Protein AF-A0A952BAF2-F1 (afdb_monomer_lite)

Sequence (149 aa):
MKKLWDKLRAFENKKYFDENIPPDVEEVLDVAAHLEIREFDVFHLAYSWWHGEDSTDAKIEPFFVKYMFGSIVPPWVRQFTRMALKLKEQGHLSPERFGIQRSPATAAMVSKGIRFAVILVTVLVVMIVLARLSVDLYSYPRCMFPPCY

Foldseek 3Di:
DVVVVVVVVVVVPPDPDPDPQPVLLVLLVVLCVVLVHDSLVLQQLLCCVVVVDGDDCVNRVVQVVCCVVVVDHDPSSSVSSVVLVVCVVVVNNDNVVSVDDDPPCDPVNVVVVVVVVVVVVVVVVVVVVVVVVCCVVPVDPPPPDDDDD

Secondary structure (DSSP, 8-state):
-HHHHHHHHHHHT--S--S---HHHHHHHHHHHHHT--HHHHHHHHHHHHHSSPPPHHHHHHHHHHHHHH----HHHHHHHHHHHHHHHTT---GGGGT-------HHHHHHHHHHHHHHHHHHHHHHHHHHHHHHHS---S-SSSPP-

Radius of gyration: 24.79 Å; chains: 1; bounding box: 68×54×52 Å

pLDDT: mean 82.97, std 14.09, range [45.44, 97.75]

Structure (mmCIF, N/CA/C/O backbone):
data_AF-A0A952BAF2-F1
#
_entry.id   AF-A0A952BAF2-F1
#
loop_
_atom_site.group_PDB
_atom_site.id
_atom_site.type_symbol
_atom_site.label_atom_id
_atom_site.label_alt_id
_atom_site.label_comp_id
_atom_site.label_asym_id
_atom_site.label_entity_id
_atom_site.label_seq_id
_atom_site.pdbx_PDB_ins_code
_atom_site.Cartn_x
_atom_site.Cartn_y
_atom_site.Cartn_z
_atom_site.occupancy
_atom_site.B_iso_or_equiv
_atom_site.auth_seq_id
_atom_site.auth_comp_id
_atom_site.auth_asym_id
_atom_site.auth_atom_id
_atom_site.pdbx_PDB_model_num
ATOM 1 N N . MET A 1 1 ? 1.439 -39.845 2.737 1.00 55.38 1 MET A N 1
ATOM 2 C CA . MET A 1 1 ? 0.655 -38.781 2.069 1.00 55.38 1 MET A CA 1
ATOM 3 C C . MET A 1 1 ? 0.439 -37.535 2.932 1.00 55.38 1 MET A C 1
ATOM 5 O O . MET A 1 1 ? 0.849 -36.485 2.472 1.00 55.38 1 MET A O 1
ATOM 9 N N . LYS A 1 2 ? -0.099 -37.602 4.166 1.00 65.88 2 LYS A N 1
ATOM 10 C CA . LYS A 1 2 ? -0.286 -36.410 5.042 1.00 65.88 2 LYS A CA 1
ATOM 11 C C . LYS A 1 2 ? 0.975 -35.544 5.219 1.00 65.88 2 LYS A C 1
ATOM 13 O O . LYS A 1 2 ? 0.940 -34.361 4.925 1.00 65.88 2 LYS A O 1
ATOM 18 N N . LYS A 1 3 ? 2.122 -36.174 5.504 1.00 69.19 3 LYS A N 1
ATOM 19 C CA . LYS A 1 3 ? 3.440 -35.514 5.614 1.00 69.19 3 LYS A CA 1
ATOM 20 C C . LYS A 1 3 ? 3.845 -34.656 4.405 1.00 69.19 3 LYS A C 1
ATOM 22 O O . LYS A 1 3 ? 4.588 -33.700 4.576 1.00 69.19 3 LYS A O 1
ATOM 27 N N . LEU A 1 4 ? 3.410 -35.016 3.194 1.00 72.06 4 LEU A N 1
ATOM 28 C CA . LEU A 1 4 ? 3.729 -34.271 1.973 1.00 72.06 4 LEU A CA 1
ATOM 29 C C . LEU A 1 4 ? 2.840 -33.028 1.852 1.00 72.06 4 LEU A C 1
ATOM 31 O O . LEU A 1 4 ? 3.335 -31.956 1.534 1.00 72.06 4 LEU A O 1
ATOM 35 N N . TRP A 1 5 ? 1.556 -33.163 2.189 1.00 64.62 5 TRP A N 1
ATOM 36 C CA . TRP A 1 5 ? 0.597 -32.058 2.223 1.00 64.62 5 TRP A CA 1
ATOM 37 C C . TRP A 1 5 ? 0.892 -31.056 3.335 1.00 64.62 5 TRP A C 1
ATOM 39 O O . TRP A 1 5 ? 0.750 -29.861 3.116 1.00 64.62 5 TRP A O 1
ATOM 49 N N . ASP A 1 6 ? 1.351 -31.519 4.496 1.00 73.69 6 ASP A N 1
ATOM 50 C CA . ASP A 1 6 ? 1.761 -30.635 5.591 1.00 73.69 6 ASP A CA 1
ATOM 51 C C . ASP A 1 6 ? 3.055 -29.880 5.237 1.00 73.69 6 ASP A C 1
ATOM 53 O O . ASP A 1 6 ? 3.194 -28.699 5.544 1.00 73.69 6 ASP A O 1
ATOM 57 N N . LYS A 1 7 ? 3.972 -30.528 4.504 1.00 62.06 7 LYS A N 1
ATOM 58 C CA . LYS A 1 7 ? 5.205 -29.907 3.998 1.00 62.06 7 LYS A CA 1
ATOM 59 C C . LYS A 1 7 ? 4.945 -28.922 2.851 1.00 62.06 7 LYS A C 1
ATOM 61 O O . LYS A 1 7 ? 5.628 -27.910 2.778 1.00 62.06 7 LYS A O 1
ATOM 66 N N . LEU A 1 8 ? 3.956 -29.189 1.994 1.00 56.66 8 LEU A N 1
ATOM 67 C CA . LEU A 1 8 ? 3.501 -28.258 0.954 1.00 56.66 8 LEU A CA 1
ATOM 68 C C . LEU A 1 8 ? 2.790 -27.043 1.563 1.00 56.66 8 LEU A C 1
ATOM 70 O O . LEU A 1 8 ? 3.124 -25.924 1.196 1.00 56.66 8 LEU A O 1
ATOM 74 N N . ARG A 1 9 ? 1.922 -27.237 2.568 1.00 62.53 9 ARG A N 1
ATOM 75 C CA . ARG A 1 9 ? 1.309 -26.129 3.329 1.00 62.53 9 ARG A CA 1
ATOM 76 C C . ARG A 1 9 ? 2.358 -25.269 4.039 1.00 62.53 9 ARG A C 1
ATOM 78 O O . ARG A 1 9 ? 2.243 -24.051 4.065 1.00 62.53 9 ARG A O 1
ATOM 85 N N . ALA A 1 10 ? 3.405 -25.890 4.583 1.00 56.97 10 ALA A N 1
ATOM 86 C CA . ALA A 1 10 ? 4.532 -25.177 5.186 1.00 56.97 10 ALA A CA 1
ATOM 87 C C . ALA A 1 10 ? 5.404 -24.432 4.157 1.00 56.97 10 ALA A C 1
ATOM 89 O O . ALA A 1 10 ? 6.047 -23.448 4.508 1.00 56.97 10 ALA A O 1
ATOM 90 N N . PHE A 1 11 ? 5.442 -24.893 2.903 1.00 55.94 11 PHE A N 1
ATOM 91 C CA . PHE A 1 11 ? 6.164 -24.225 1.819 1.00 55.94 11 PHE A CA 1
ATOM 92 C C . PHE A 1 11 ? 5.371 -23.039 1.254 1.00 55.94 11 PHE A C 1
ATOM 94 O O . PHE A 1 11 ? 5.953 -21.995 0.994 1.00 55.94 11 PHE A O 1
ATOM 101 N N . GLU A 1 12 ? 4.049 -23.172 1.134 1.00 54.47 12 GLU A N 1
ATOM 102 C CA . GLU A 1 12 ? 3.141 -22.087 0.740 1.00 54.47 12 GLU A CA 1
ATOM 103 C C . GLU A 1 12 ? 3.106 -20.959 1.787 1.00 54.47 12 GLU A C 1
ATOM 105 O O . GLU A 1 12 ? 3.103 -19.785 1.434 1.00 54.47 12 GLU A O 1
ATOM 110 N N . ASN A 1 13 ? 3.203 -21.302 3.077 1.00 53.12 13 ASN A N 1
ATOM 111 C CA . ASN A 1 13 ? 3.319 -20.332 4.174 1.00 53.12 13 ASN A CA 1
ATOM 112 C C . ASN A 1 13 ? 4.733 -19.767 4.382 1.00 53.12 13 ASN A C 1
ATOM 114 O O . ASN A 1 13 ? 4.955 -19.010 5.330 1.00 53.12 13 ASN A O 1
ATOM 118 N N . LYS A 1 14 ? 5.711 -20.122 3.541 1.00 45.44 14 LYS A N 1
ATOM 119 C CA . LYS A 1 14 ? 7.065 -19.586 3.665 1.00 45.44 14 LYS A CA 1
ATOM 120 C C . LYS A 1 14 ? 7.099 -18.178 3.072 1.00 45.44 14 LYS A C 1
ATOM 122 O O . LYS A 1 14 ? 7.388 -17.991 1.894 1.00 45.44 14 LYS A O 1
ATOM 127 N N . LYS A 1 15 ? 6.776 -17.183 3.899 1.00 54.59 15 LYS A N 1
ATOM 128 C CA . LYS A 1 15 ? 6.913 -15.766 3.553 1.00 54.59 15 LYS A CA 1
ATOM 129 C C . LYS A 1 15 ? 8.382 -15.472 3.234 1.00 54.59 15 LYS A C 1
ATOM 131 O O . LYS A 1 15 ? 9.281 -15.850 3.977 1.00 54.59 15 LYS A O 1
ATOM 136 N N . TYR A 1 16 ? 8.615 -14.872 2.070 1.00 51.66 16 TYR A N 1
ATOM 137 C CA . TYR A 1 16 ? 9.929 -14.756 1.426 1.00 51.66 16 TYR A CA 1
ATOM 138 C C . TYR A 1 16 ? 10.836 -13.657 2.013 1.00 51.66 16 TYR A C 1
ATOM 140 O O 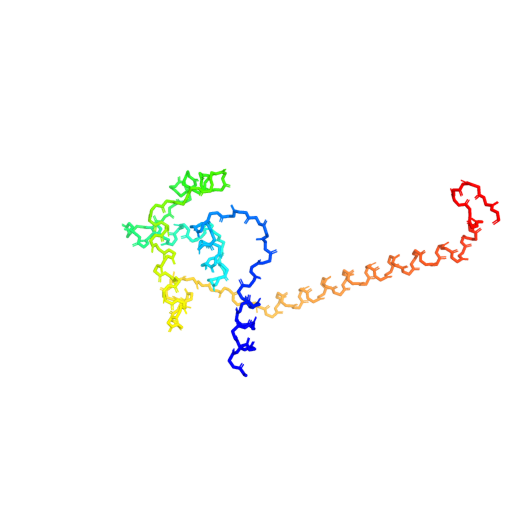. TYR A 1 16 ? 11.925 -13.433 1.489 1.00 51.66 16 TYR A O 1
ATOM 148 N N . PHE A 1 17 ? 10.423 -13.002 3.100 1.00 50.31 17 PHE A N 1
ATOM 149 C CA . PHE A 1 17 ? 11.191 -11.949 3.760 1.00 50.31 17 PHE A CA 1
ATOM 150 C C . PHE A 1 17 ? 11.605 -12.418 5.158 1.00 50.31 17 PHE A C 1
ATOM 152 O O . PHE A 1 17 ? 10.776 -12.555 6.050 1.00 50.31 17 PHE A O 1
ATOM 159 N N . ASP A 1 18 ? 12.898 -12.701 5.309 1.00 51.84 18 ASP A N 1
ATOM 160 C CA . ASP A 1 18 ? 13.575 -13.169 6.529 1.00 51.84 18 ASP A CA 1
ATOM 161 C C . ASP A 1 18 ? 13.923 -11.987 7.465 1.00 51.84 18 ASP A C 1
ATOM 163 O O . ASP A 1 18 ? 15.006 -11.911 8.042 1.00 51.84 18 ASP A O 1
ATOM 167 N N . GLU A 1 19 ? 13.021 -11.005 7.562 1.00 64.25 19 GLU A N 1
ATOM 168 C CA . GLU A 1 19 ? 13.109 -9.899 8.516 1.00 64.25 19 GLU A CA 1
ATOM 169 C C . GLU A 1 19 ? 12.168 -10.187 9.688 1.00 64.25 19 GLU A C 1
ATOM 171 O O . GLU A 1 19 ? 11.047 -10.660 9.501 1.00 64.25 19 GLU A O 1
ATOM 176 N N . ASN A 1 20 ? 12.618 -9.905 10.913 1.00 74.88 20 ASN A N 1
ATOM 177 C CA . ASN A 1 20 ? 11.818 -10.025 12.134 1.00 74.88 20 ASN A CA 1
ATOM 178 C C . ASN A 1 20 ? 10.756 -8.908 12.181 1.00 74.88 20 ASN A C 1
ATOM 180 O O . ASN A 1 20 ? 10.841 -7.979 12.986 1.00 74.88 20 ASN A O 1
ATOM 184 N N . ILE A 1 21 ? 9.808 -8.959 11.247 1.00 81.25 21 ILE A N 1
ATOM 185 C CA . ILE A 1 21 ? 8.698 -8.020 11.123 1.00 81.25 21 ILE A CA 1
ATOM 186 C C . ILE A 1 21 ? 7.706 -8.333 12.250 1.00 81.25 21 ILE A C 1
ATOM 188 O O . ILE A 1 21 ? 7.338 -9.497 12.433 1.00 81.25 21 ILE A O 1
ATOM 192 N N . PRO A 1 22 ? 7.245 -7.329 13.018 1.00 88.19 22 PRO A N 1
ATOM 193 C CA . PRO A 1 22 ? 6.233 -7.559 14.038 1.00 88.19 22 PRO A CA 1
ATOM 194 C C . PRO A 1 22 ? 4.954 -8.158 13.431 1.00 88.19 22 PRO A C 1
ATOM 196 O O . PRO A 1 22 ? 4.515 -7.703 12.372 1.00 88.19 22 PRO A O 1
ATOM 199 N N . PRO A 1 23 ? 4.297 -9.111 14.117 1.00 88.62 23 PRO A N 1
ATOM 200 C CA . PRO A 1 23 ? 3.144 -9.828 13.566 1.00 88.62 23 PRO A CA 1
ATOM 201 C C . PRO A 1 23 ? 1.996 -8.886 13.181 1.00 88.62 23 PRO A C 1
ATOM 203 O O . PRO A 1 23 ? 1.309 -9.110 12.194 1.00 88.62 23 PRO A O 1
ATOM 206 N N . ASP A 1 24 ? 1.813 -7.781 13.906 1.00 91.06 24 ASP A N 1
ATOM 207 C CA . ASP A 1 24 ? 0.759 -6.815 13.583 1.00 91.06 24 ASP A CA 1
ATOM 208 C C . ASP A 1 24 ? 1.011 -6.079 12.256 1.00 91.06 24 ASP A C 1
ATOM 210 O O . ASP A 1 24 ? 0.068 -5.754 11.541 1.00 91.06 24 ASP A O 1
ATOM 214 N N . VAL A 1 25 ? 2.275 -5.794 11.928 1.00 91.75 25 VAL A N 1
ATOM 215 C CA . VAL A 1 25 ? 2.656 -5.148 10.658 1.00 91.75 25 VAL A CA 1
ATOM 216 C C . VAL A 1 25 ? 2.438 -6.124 9.509 1.00 91.75 25 VAL A C 1
ATOM 218 O O . VAL A 1 25 ? 1.898 -5.774 8.464 1.00 91.75 25 VAL A O 1
ATOM 221 N N . GLU A 1 26 ? 2.794 -7.383 9.733 1.00 91.38 26 GLU A N 1
ATOM 222 C CA . GLU A 1 26 ? 2.568 -8.464 8.786 1.00 91.38 26 GLU A CA 1
ATOM 223 C C . GLU A 1 26 ? 1.075 -8.666 8.470 1.00 91.38 26 GLU A C 1
ATOM 225 O O . GLU A 1 26 ? 0.717 -8.885 7.312 1.00 91.38 26 GLU A O 1
ATOM 230 N N . GLU A 1 27 ? 0.194 -8.545 9.468 1.00 92.69 27 GLU A N 1
ATOM 231 C CA . GLU A 1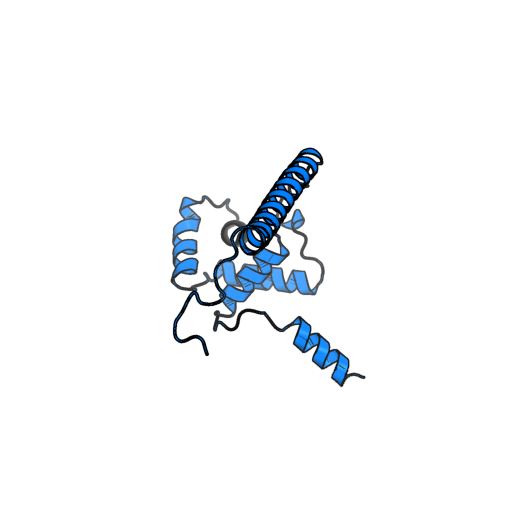 27 ? -1.258 -8.571 9.260 1.00 92.69 27 GLU A CA 1
ATOM 232 C C . GLU A 1 27 ? -1.741 -7.401 8.386 1.00 92.69 27 GLU A C 1
ATOM 234 O O . GLU A 1 27 ? -2.580 -7.603 7.506 1.00 92.69 27 GLU A O 1
ATOM 239 N N . VAL A 1 28 ? -1.212 -6.187 8.591 1.00 94.06 28 VAL A N 1
ATOM 240 C CA . VAL A 1 28 ? -1.533 -5.014 7.753 1.00 94.06 28 VAL A CA 1
ATOM 241 C C . VAL A 1 28 ? -1.123 -5.265 6.305 1.00 94.06 28 VAL A C 1
ATOM 243 O O . VAL A 1 28 ? -1.925 -5.041 5.396 1.00 94.06 28 VAL A O 1
ATOM 246 N N . LEU A 1 29 ? 0.092 -5.774 6.093 1.00 92.81 29 LEU A N 1
ATOM 247 C CA . LEU A 1 29 ? 0.615 -6.092 4.766 1.00 92.81 29 LEU A CA 1
ATOM 248 C C . LEU A 1 29 ? -0.222 -7.164 4.061 1.00 92.81 29 LEU A C 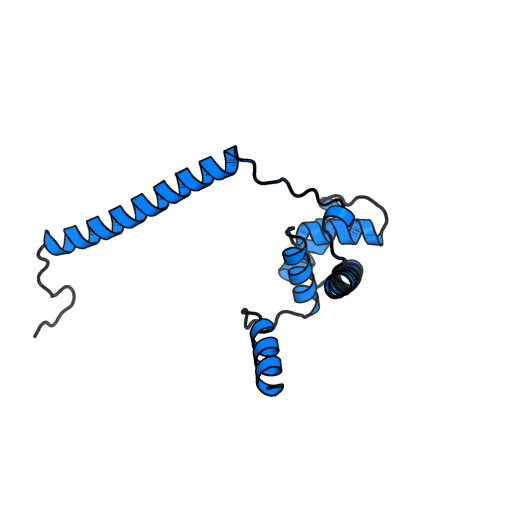1
ATOM 250 O O . LEU A 1 29 ? -0.540 -7.012 2.882 1.00 92.81 29 LEU A O 1
ATOM 254 N N . ASP A 1 30 ? -0.620 -8.224 4.770 1.00 91.38 30 ASP A N 1
ATOM 255 C CA . ASP A 1 30 ? -1.441 -9.293 4.189 1.00 91.38 30 ASP A CA 1
ATOM 256 C C . ASP A 1 30 ? -2.838 -8.784 3.794 1.00 91.38 30 ASP A C 1
ATOM 258 O O . ASP A 1 30 ? -3.352 -9.108 2.720 1.00 91.38 30 ASP A O 1
ATOM 262 N N . VAL A 1 31 ? -3.443 -7.923 4.618 1.00 92.56 31 VAL A N 1
ATOM 263 C CA . VAL A 1 31 ? -4.733 -7.294 4.297 1.00 92.56 31 VAL A CA 1
ATOM 264 C C . VAL A 1 31 ? -4.608 -6.341 3.109 1.00 92.56 31 VAL A C 1
ATOM 266 O O . VAL A 1 31 ? -5.436 -6.408 2.200 1.00 92.56 31 VAL A O 1
ATOM 269 N N . ALA A 1 32 ? -3.576 -5.494 3.079 1.00 92.75 32 ALA A N 1
ATOM 270 C CA . ALA A 1 32 ? -3.320 -4.574 1.971 1.00 92.75 32 ALA A CA 1
ATOM 271 C C . ALA A 1 32 ? -3.141 -5.331 0.647 1.00 92.75 32 ALA A C 1
ATOM 273 O O . ALA A 1 32 ? -3.795 -5.014 -0.349 1.00 92.75 32 ALA A O 1
ATOM 274 N N . ALA A 1 33 ? -2.321 -6.386 0.659 1.00 90.38 33 ALA A N 1
ATOM 275 C CA . ALA A 1 33 ? -2.071 -7.227 -0.504 1.00 90.38 33 ALA A CA 1
ATOM 276 C C . ALA A 1 33 ? -3.345 -7.931 -0.988 1.00 90.38 33 ALA A C 1
ATOM 278 O O . ALA A 1 33 ? -3.621 -7.952 -2.185 1.00 90.38 33 ALA A O 1
ATOM 279 N N . HIS A 1 34 ? -4.147 -8.475 -0.071 1.00 89.19 34 HIS A N 1
ATOM 280 C CA . HIS A 1 34 ? -5.371 -9.181 -0.440 1.00 89.19 34 HIS A CA 1
ATOM 281 C C . HIS A 1 34 ? -6.458 -8.249 -0.991 1.00 89.19 34 HIS A C 1
ATOM 283 O O . HIS A 1 34 ? -7.178 -8.604 -1.925 1.00 89.19 34 HIS A O 1
ATOM 289 N N . LEU A 1 35 ? -6.587 -7.051 -0.418 1.00 88.19 35 LEU A N 1
ATOM 290 C CA . LEU A 1 35 ? -7.529 -6.040 -0.894 1.00 88.19 35 LEU A CA 1
ATOM 291 C C . LEU A 1 35 ? -7.025 -5.304 -2.147 1.00 88.19 35 LEU A C 1
ATOM 293 O O . LEU A 1 35 ? -7.826 -4.637 -2.800 1.00 88.19 35 LEU A O 1
ATOM 297 N N . GLU A 1 36 ? -5.753 -5.487 -2.519 1.00 88.69 36 GLU A N 1
ATOM 298 C CA . GLU A 1 36 ? -5.065 -4.792 -3.617 1.00 88.69 36 GLU A CA 1
ATOM 299 C C . GLU A 1 36 ? -5.064 -3.264 -3.438 1.00 88.69 36 GLU A C 1
ATOM 301 O O . GLU A 1 36 ? -5.256 -2.502 -4.386 1.00 88.69 36 GLU A O 1
ATOM 306 N N . ILE A 1 37 ? -4.858 -2.812 -2.202 1.00 90.44 37 ILE A N 1
ATOM 307 C CA . ILE A 1 37 ? -4.798 -1.391 -1.834 1.00 90.44 37 ILE A CA 1
ATOM 308 C C . ILE A 1 37 ? -3.465 -1.064 -1.167 1.00 90.44 37 ILE A C 1
ATOM 310 O O . ILE A 1 37 ? -2.710 -1.955 -0.776 1.00 90.44 37 ILE A O 1
ATOM 314 N N . ARG A 1 38 ? -3.155 0.227 -1.024 1.00 91.75 38 ARG A N 1
ATOM 315 C CA . ARG A 1 38 ? -1.946 0.652 -0.309 1.00 91.75 38 ARG A CA 1
ATOM 316 C C . ARG A 1 38 ? -2.160 0.471 1.191 1.00 91.75 38 ARG A C 1
ATOM 318 O O . ARG A 1 38 ? -3.280 0.584 1.682 1.00 91.75 38 ARG A O 1
ATOM 325 N N . GLU A 1 39 ? -1.081 0.295 1.945 1.00 93.62 39 GLU A N 1
ATOM 326 C CA . GLU A 1 39 ? -1.145 0.239 3.415 1.00 93.62 39 GLU A CA 1
ATOM 327 C C . GLU A 1 39 ? -1.805 1.490 4.007 1.00 93.62 39 GLU A C 1
ATOM 329 O O . GLU A 1 39 ? -2.604 1.396 4.932 1.00 93.62 39 GLU A O 1
ATOM 334 N N . PHE A 1 40 ? -1.547 2.662 3.422 1.00 94.44 40 PHE A N 1
ATOM 335 C CA . PHE A 1 40 ? -2.203 3.908 3.821 1.00 94.44 40 PHE A CA 1
ATOM 336 C C . PHE A 1 40 ? -3.734 3.833 3.689 1.00 94.44 40 PHE A C 1
ATOM 338 O O . PHE A 1 40 ? -4.460 4.273 4.577 1.00 94.44 40 PHE A O 1
ATOM 345 N N . ASP A 1 41 ? -4.241 3.194 2.632 1.00 92.88 41 ASP A N 1
ATOM 346 C CA . ASP A 1 41 ? -5.682 3.037 2.410 1.00 92.88 41 ASP A CA 1
ATOM 347 C C . ASP A 1 41 ? -6.311 2.082 3.443 1.00 92.88 41 ASP A C 1
ATOM 349 O O . ASP A 1 41 ? -7.452 2.284 3.862 1.00 92.88 41 ASP A O 1
ATOM 353 N N . VAL A 1 42 ? -5.556 1.087 3.935 1.00 94.44 42 VAL A N 1
ATOM 354 C CA . VAL A 1 42 ? -5.989 0.226 5.055 1.00 94.44 42 VAL A CA 1
ATOM 355 C C . VAL A 1 42 ? -6.243 1.064 6.309 1.00 94.44 42 VAL A C 1
ATOM 357 O O . VAL A 1 42 ? -7.213 0.816 7.022 1.00 94.44 42 VAL A O 1
ATOM 360 N N . PHE A 1 43 ? -5.425 2.087 6.568 1.00 95.62 43 PHE A N 1
ATOM 361 C CA . PHE A 1 43 ? -5.632 2.991 7.702 1.00 95.62 43 PHE A CA 1
ATOM 362 C C . PHE A 1 43 ? -6.883 3.854 7.510 1.00 95.62 43 PHE A C 1
ATOM 364 O O . PHE A 1 43 ? -7.657 4.022 8.449 1.00 95.62 43 PHE A O 1
ATOM 371 N N . HIS A 1 44 ? -7.140 4.359 6.304 1.00 93.94 44 HIS A N 1
ATOM 372 C CA . HIS A 1 44 ? -8.379 5.091 6.027 1.00 93.94 44 HIS A CA 1
ATOM 373 C C . HIS A 1 44 ? -9.627 4.230 6.264 1.00 93.94 44 HIS A C 1
ATOM 375 O O . HIS A 1 44 ? -10.604 4.685 6.874 1.00 93.94 44 HIS A O 1
ATOM 381 N N . LEU A 1 45 ? -9.574 2.971 5.828 1.00 92.88 45 LEU A N 1
ATOM 382 C CA . LEU A 1 45 ? -10.668 2.020 5.972 1.00 92.88 45 LEU A CA 1
ATOM 383 C C . LEU A 1 45 ? -10.872 1.583 7.426 1.00 92.88 45 LEU A C 1
ATOM 385 O O . LEU A 1 45 ? -11.994 1.553 7.922 1.00 92.88 45 LEU A O 1
ATOM 389 N N . ALA A 1 46 ? -9.788 1.297 8.142 1.00 94.50 46 ALA A N 1
ATOM 390 C CA . ALA A 1 46 ? -9.860 0.941 9.551 1.00 94.50 46 ALA A CA 1
ATOM 391 C C . ALA A 1 46 ? -10.350 2.119 10.413 1.00 94.50 46 ALA A C 1
ATOM 393 O O . ALA A 1 46 ? -11.085 1.903 11.377 1.00 94.50 46 ALA A O 1
ATOM 394 N N . TYR A 1 47 ? -9.999 3.359 10.055 1.00 94.56 47 TYR A N 1
ATOM 395 C CA . TYR A 1 47 ? -10.477 4.553 10.750 1.00 94.56 47 TYR A CA 1
ATOM 396 C C . TYR A 1 47 ? -11.979 4.755 10.553 1.00 94.56 47 TYR A C 1
ATOM 398 O O . TYR A 1 47 ? -12.704 4.906 11.534 1.00 94.56 47 TYR A O 1
ATOM 406 N N . SER A 1 48 ? -12.451 4.703 9.305 1.00 92.31 48 SER A N 1
ATOM 407 C CA . SER A 1 48 ? -13.881 4.830 8.997 1.00 92.31 48 SER A CA 1
ATOM 408 C C . SER A 1 48 ? -14.704 3.702 9.615 1.00 92.31 48 SER A C 1
ATOM 410 O O . SER A 1 48 ? -15.770 3.954 10.170 1.00 92.31 48 SER A O 1
ATOM 412 N N . TRP A 1 49 ? -14.177 2.476 9.631 1.00 92.38 49 TRP A N 1
ATOM 413 C CA . TRP A 1 49 ? -14.813 1.342 10.298 1.00 92.38 49 TRP A CA 1
ATOM 414 C C . TRP A 1 49 ? -14.912 1.513 11.822 1.00 92.38 49 TRP A C 1
ATOM 416 O O . TRP A 1 49 ? -15.946 1.197 12.407 1.00 92.38 49 TRP A O 1
ATOM 426 N N . TRP A 1 50 ? -13.855 2.006 12.474 1.00 94.50 50 TRP A N 1
ATOM 427 C CA . TRP A 1 50 ? -13.815 2.134 13.935 1.00 94.50 50 TRP A CA 1
ATOM 428 C C . TRP A 1 50 ? -14.571 3.360 14.456 1.00 94.50 50 TRP A C 1
ATOM 430 O O . TRP A 1 50 ? -15.259 3.283 15.472 1.00 94.50 50 TRP A O 1
ATOM 440 N N . HIS A 1 51 ? -14.419 4.502 13.784 1.00 92.31 51 HIS A N 1
ATOM 441 C CA . HIS A 1 51 ? -14.965 5.785 14.226 1.00 92.31 51 HIS A CA 1
ATOM 442 C C . HIS A 1 51 ? -16.309 6.134 13.576 1.00 92.31 51 HIS A C 1
ATOM 444 O O . HIS A 1 51 ? -17.010 7.002 14.091 1.00 92.31 51 HIS A O 1
ATOM 450 N N . GLY A 1 52 ? -16.681 5.475 12.474 1.00 91.38 52 GLY A N 1
ATOM 451 C CA . GLY A 1 52 ? -17.904 5.781 11.729 1.00 91.38 52 GLY A CA 1
ATOM 452 C C . GLY A 1 52 ? -17.879 7.136 11.010 1.00 91.38 52 GLY A C 1
ATOM 453 O O . GLY A 1 52 ? -18.935 7.630 10.630 1.00 91.38 52 GLY A O 1
ATOM 454 N N . GLU A 1 53 ? -16.701 7.749 10.848 1.00 90.62 53 GLU A N 1
ATOM 455 C CA . GLU A 1 53 ? -16.490 9.030 10.160 1.00 90.62 53 GLU A CA 1
ATOM 456 C C . GLU A 1 53 ? -15.500 8.842 9.003 1.00 90.62 53 GLU A C 1
ATOM 458 O O . GLU A 1 53 ? -14.560 8.047 9.103 1.00 90.62 53 GLU A O 1
ATOM 463 N N . ASP A 1 54 ? -15.667 9.614 7.931 1.00 86.88 54 ASP A N 1
ATOM 464 C CA . ASP A 1 54 ? -14.684 9.670 6.856 1.00 86.88 54 ASP A CA 1
ATOM 465 C C . ASP A 1 54 ? -13.332 10.193 7.363 1.00 86.88 54 ASP A C 1
ATOM 467 O O . ASP A 1 54 ? -13.215 11.165 8.120 1.00 86.88 54 ASP A O 1
ATOM 471 N N . SER A 1 55 ? -12.275 9.518 6.930 1.00 87.12 55 SER A N 1
ATOM 472 C CA . SER A 1 55 ? -10.902 9.843 7.280 1.00 87.12 55 SER A CA 1
ATOM 473 C C . SER A 1 55 ? -10.333 10.877 6.310 1.00 87.12 55 SER A C 1
ATOM 475 O O . SER A 1 55 ? -10.356 10.699 5.096 1.00 87.12 55 SER A O 1
ATOM 477 N N . THR A 1 56 ? -9.776 11.960 6.851 1.00 91.81 56 THR A N 1
ATOM 478 C CA . THR A 1 56 ? -8.953 12.914 6.091 1.00 91.81 56 THR A CA 1
ATOM 479 C C . THR A 1 56 ? -7.484 12.535 6.233 1.00 91.81 56 THR A C 1
ATOM 481 O O . THR A 1 56 ? -7.068 12.162 7.331 1.00 91.81 56 THR A O 1
ATOM 484 N N . ASP A 1 57 ? -6.680 12.703 5.183 1.00 92.06 57 ASP A N 1
ATOM 485 C CA . ASP A 1 57 ? -5.242 12.388 5.182 1.00 92.06 57 ASP A CA 1
ATOM 486 C C . ASP A 1 57 ? -4.517 13.008 6.385 1.00 92.06 57 ASP A C 1
ATOM 488 O O . ASP A 1 57 ? -3.788 12.320 7.093 1.00 92.06 57 ASP A O 1
ATOM 492 N N . ALA A 1 58 ? -4.829 14.267 6.716 1.00 92.25 58 ALA A N 1
ATOM 493 C CA . ALA A 1 58 ? -4.257 14.976 7.863 1.00 92.25 58 ALA A CA 1
ATOM 494 C C . ALA A 1 58 ? -4.537 14.300 9.223 1.00 92.25 58 ALA A C 1
ATOM 496 O O . ALA A 1 58 ? -3.745 14.432 10.156 1.00 92.25 58 ALA A O 1
ATOM 497 N N . LYS A 1 59 ? -5.660 13.577 9.359 1.00 92.94 59 LYS A N 1
ATOM 498 C CA . LYS A 1 59 ? -5.981 12.810 10.575 1.00 92.94 59 LYS A CA 1
ATOM 499 C C . LYS A 1 59 ? -5.194 11.497 10.623 1.00 92.94 59 LYS A C 1
ATOM 501 O O . LYS A 1 59 ? -4.822 11.067 11.711 1.00 92.94 59 LYS A O 1
ATOM 506 N N . ILE A 1 60 ? -4.958 10.860 9.475 1.00 94.75 60 ILE A N 1
ATOM 507 C CA . ILE A 1 60 ? -4.331 9.532 9.374 1.00 94.75 60 ILE A CA 1
ATOM 508 C C . ILE A 1 60 ? -2.805 9.609 9.374 1.00 94.75 60 ILE A C 1
ATOM 510 O O . ILE A 1 60 ? -2.150 8.782 10.012 1.00 94.75 60 ILE A O 1
ATOM 514 N N . GLU A 1 61 ? -2.238 10.616 8.715 1.00 95.00 61 GLU A N 1
ATOM 515 C CA . GLU A 1 61 ? -0.799 10.800 8.526 1.00 95.00 61 GLU A CA 1
ATOM 516 C C . GLU A 1 61 ? 0.010 10.677 9.833 1.00 95.00 61 GLU A C 1
ATOM 518 O O . GLU A 1 61 ? 0.961 9.892 9.855 1.00 95.00 61 GLU A O 1
ATOM 523 N N . PRO A 1 62 ? -0.373 11.297 10.971 1.00 94.38 62 PRO A N 1
ATOM 524 C CA . PRO A 1 62 ? 0.386 11.154 12.214 1.00 94.38 62 PRO A CA 1
ATOM 525 C C . PRO A 1 62 ? 0.433 9.718 12.757 1.00 94.38 62 PRO A C 1
ATOM 527 O O . PRO A 1 62 ? 1.398 9.340 13.425 1.00 94.38 62 PRO A O 1
ATOM 530 N N . PHE A 1 63 ? -0.605 8.913 12.507 1.00 94.56 63 PHE A N 1
ATOM 531 C CA . PHE A 1 63 ? -0.632 7.500 12.894 1.00 94.56 63 PHE A CA 1
ATOM 532 C C . PHE A 1 63 ? 0.170 6.650 11.915 1.00 94.56 63 PHE A C 1
ATOM 534 O O . PHE A 1 63 ? 0.921 5.773 12.339 1.00 94.56 63 PHE A O 1
ATOM 541 N N . PHE A 1 64 ? 0.048 6.941 10.621 1.00 94.81 64 PHE A N 1
ATOM 542 C CA . PHE A 1 64 ? 0.746 6.209 9.576 1.00 94.81 64 PHE A CA 1
ATOM 543 C C . PHE A 1 64 ? 2.264 6.424 9.625 1.00 94.81 64 PHE A C 1
ATOM 545 O O . PHE A 1 64 ? 3.023 5.468 9.525 1.00 94.81 64 PHE A O 1
ATOM 552 N N . VAL A 1 65 ? 2.728 7.648 9.887 1.00 95.00 65 VAL A N 1
ATOM 553 C CA . VAL A 1 65 ? 4.160 7.953 10.057 1.00 95.00 65 VAL A CA 1
ATOM 554 C C . VAL A 1 65 ? 4.754 7.165 11.232 1.00 95.00 65 VAL A C 1
ATOM 556 O O . VAL A 1 65 ? 5.833 6.585 11.112 1.00 95.00 65 VAL A O 1
ATOM 559 N N . LYS A 1 66 ? 4.038 7.074 12.363 1.00 94.06 66 LYS A N 1
ATOM 560 C CA . LYS A 1 66 ? 4.467 6.264 13.521 1.00 94.06 66 LYS A CA 1
ATOM 561 C C . LYS A 1 66 ? 4.522 4.774 13.201 1.00 94.06 66 LYS A C 1
ATOM 563 O O . LYS A 1 66 ? 5.412 4.082 13.687 1.00 94.06 66 LYS A O 1
ATOM 568 N N . TYR A 1 67 ? 3.588 4.291 12.392 1.00 94.19 67 TYR A N 1
ATOM 569 C CA . TYR A 1 67 ? 3.604 2.925 11.891 1.00 94.19 67 TYR A CA 1
ATOM 570 C C . TYR A 1 67 ? 4.816 2.678 10.982 1.00 94.19 67 TYR A C 1
ATOM 572 O O . TYR A 1 67 ? 5.577 1.752 11.234 1.00 94.19 67 TYR A O 1
ATOM 580 N N . MET A 1 68 ? 5.057 3.548 10.003 1.00 90.81 68 MET A N 1
ATOM 581 C CA . MET A 1 68 ? 6.096 3.357 8.992 1.00 90.81 68 MET A CA 1
ATOM 582 C C . MET A 1 68 ? 7.515 3.380 9.584 1.00 90.81 68 MET A C 1
ATOM 584 O O . MET A 1 68 ? 8.358 2.581 9.191 1.00 90.81 68 MET A O 1
ATOM 588 N N . PHE A 1 69 ? 7.784 4.266 10.552 1.00 91.88 69 PHE A N 1
ATOM 589 C CA . PHE A 1 69 ? 9.111 4.371 11.178 1.00 91.88 69 PHE A CA 1
ATOM 590 C C . PHE A 1 69 ? 9.257 3.567 12.473 1.00 91.88 69 PHE A C 1
ATOM 592 O O . PHE A 1 69 ? 10.366 3.185 12.836 1.00 91.88 69 PHE A O 1
ATOM 599 N N . GLY A 1 70 ? 8.161 3.341 13.197 1.00 89.50 70 GLY A N 1
ATOM 600 C CA . GLY A 1 70 ? 8.178 2.680 14.502 1.00 89.50 70 GLY A CA 1
ATOM 601 C C . GLY A 1 70 ? 7.675 1.240 14.487 1.00 89.50 70 GLY A C 1
ATOM 602 O O . GLY A 1 70 ? 7.771 0.572 15.512 1.00 89.50 70 GLY A O 1
ATOM 603 N N . SER A 1 71 ? 7.100 0.763 13.377 1.00 90.06 71 SER A N 1
ATOM 604 C CA . SER A 1 71 ? 6.370 -0.514 13.311 1.00 90.06 71 SER A CA 1
ATOM 605 C C . SER A 1 71 ? 5.258 -0.632 14.371 1.00 90.06 71 SER A C 1
ATOM 607 O O . SER A 1 71 ? 4.890 -1.727 14.796 1.00 90.06 71 SER A O 1
ATOM 609 N N . ILE A 1 72 ? 4.720 0.508 14.830 1.00 90.38 72 ILE A N 1
ATOM 610 C CA . ILE A 1 72 ? 3.674 0.566 15.856 1.00 90.38 72 ILE A CA 1
ATOM 611 C C . ILE A 1 72 ? 2.318 0.637 15.165 1.00 90.38 72 ILE A C 1
ATOM 613 O O . ILE A 1 72 ? 1.923 1.683 14.652 1.00 90.38 72 ILE A O 1
ATOM 617 N N . VAL A 1 73 ? 1.582 -0.471 15.198 1.00 93.62 73 VAL A N 1
ATOM 618 C CA . VAL A 1 73 ? 0.219 -0.543 14.664 1.00 93.62 73 VAL A CA 1
ATOM 619 C C . VAL A 1 73 ? -0.780 -0.024 15.709 1.00 93.62 73 VAL A C 1
ATOM 621 O O . VAL A 1 73 ? -0.824 -0.550 16.829 1.00 93.62 73 VAL A O 1
ATOM 624 N N . PRO A 1 74 ? -1.604 0.994 15.389 1.00 94.69 74 PRO A N 1
ATOM 625 C CA . PRO A 1 74 ? -2.651 1.461 16.290 1.00 94.69 74 PRO A CA 1
ATOM 626 C C . PRO A 1 74 ? -3.680 0.358 16.612 1.00 94.69 74 PRO A C 1
ATOM 628 O O . PRO A 1 74 ? -3.987 -0.462 15.745 1.00 94.69 74 PRO A O 1
ATOM 631 N N . PRO A 1 75 ? -4.292 0.350 17.813 1.00 95.12 75 PRO A N 1
ATOM 632 C CA . PRO A 1 75 ? -5.236 -0.701 18.206 1.00 95.12 75 PRO A CA 1
ATOM 633 C C . PRO A 1 75 ? -6.435 -0.871 17.263 1.00 95.12 75 PRO A C 1
ATOM 635 O O . PRO A 1 75 ? -6.864 -1.996 17.018 1.00 95.12 75 PRO A O 1
ATOM 638 N N . TRP A 1 76 ? -6.955 0.230 16.715 1.00 95.06 76 TRP A N 1
ATOM 639 C CA . TRP A 1 76 ? -8.077 0.212 15.773 1.00 95.06 76 TRP A CA 1
ATOM 640 C C . TRP A 1 76 ? -7.691 -0.429 14.429 1.00 95.06 76 TRP A C 1
ATOM 642 O O . TRP A 1 76 ? -8.465 -1.225 13.901 1.00 95.06 76 TRP A O 1
ATOM 652 N N . VAL A 1 77 ? -6.467 -0.184 13.934 1.00 96.19 77 VAL A N 1
ATOM 653 C CA . VAL A 1 77 ? -5.921 -0.867 12.744 1.00 96.19 77 VAL A CA 1
ATOM 654 C C . VAL A 1 77 ? -5.766 -2.354 13.022 1.00 96.19 77 VAL A C 1
ATOM 656 O O . VAL A 1 77 ? -6.267 -3.168 12.258 1.00 96.19 77 VAL A O 1
ATOM 659 N N . ARG A 1 78 ? -5.143 -2.715 14.149 1.00 95.44 78 ARG A N 1
ATOM 660 C CA . ARG A 1 78 ? -4.926 -4.117 14.537 1.00 95.44 78 ARG A CA 1
ATOM 661 C C . ARG A 1 78 ? -6.241 -4.894 14.634 1.00 95.44 78 ARG A C 1
ATOM 663 O O . ARG A 1 78 ? -6.335 -6.042 14.213 1.00 95.44 78 ARG A O 1
ATOM 670 N N . GLN A 1 79 ? -7.278 -4.297 15.215 1.00 95.56 79 GLN A N 1
ATOM 671 C CA . GLN A 1 79 ? -8.566 -4.978 15.319 1.00 95.56 79 GLN A CA 1
ATOM 672 C C . GLN A 1 79 ? -9.239 -5.127 13.950 1.00 95.56 79 GLN A C 1
ATOM 674 O O . GLN A 1 79 ? -9.824 -6.175 13.664 1.00 95.56 79 GLN A O 1
ATOM 679 N N . PHE A 1 80 ? -9.124 -4.107 13.098 1.00 94.94 80 PHE A N 1
ATOM 680 C CA . PHE A 1 80 ? -9.614 -4.161 11.729 1.00 94.94 80 PHE A CA 1
ATOM 681 C C . PHE A 1 80 ? -8.910 -5.255 10.913 1.00 94.94 80 PHE A C 1
ATOM 683 O O . PHE A 1 80 ? -9.588 -6.060 10.273 1.00 94.94 80 PHE A O 1
ATOM 690 N N . THR A 1 81 ? -7.576 -5.349 10.971 1.00 94.56 81 THR A N 1
ATOM 691 C CA . THR A 1 81 ? -6.811 -6.357 10.220 1.00 94.56 81 THR A CA 1
ATOM 692 C C . THR A 1 81 ? -7.171 -7.771 10.647 1.00 94.56 81 THR A C 1
ATOM 694 O O . THR A 1 81 ? -7.440 -8.614 9.796 1.00 94.56 81 THR A O 1
ATOM 697 N N . ARG A 1 82 ? -7.303 -8.027 11.952 1.00 94.00 82 ARG A N 1
ATOM 698 C CA . ARG A 1 82 ? -7.749 -9.332 12.469 1.00 94.00 82 ARG A CA 1
ATOM 699 C C . ARG A 1 82 ? -9.143 -9.709 11.994 1.00 94.00 82 ARG A C 1
ATOM 701 O O . ARG A 1 82 ? -9.381 -10.856 11.619 1.00 94.00 82 ARG A O 1
ATOM 708 N N . MET A 1 83 ? -10.073 -8.755 12.005 1.00 93.69 83 MET A N 1
ATOM 709 C CA . MET A 1 83 ? -11.410 -8.970 11.456 1.00 93.69 83 MET A CA 1
ATOM 710 C C . MET A 1 83 ? -11.330 -9.300 9.959 1.00 93.69 83 MET A C 1
ATOM 712 O O . MET A 1 83 ? -11.923 -10.287 9.528 1.00 93.69 83 MET A O 1
ATOM 716 N N . ALA A 1 84 ? -10.581 -8.520 9.176 1.00 91.00 84 ALA A N 1
ATOM 717 C CA . ALA A 1 84 ? -10.429 -8.725 7.739 1.00 91.00 84 ALA A CA 1
ATOM 718 C C . ALA A 1 84 ? -9.803 -10.092 7.413 1.00 91.00 84 ALA A C 1
ATOM 720 O O . ALA A 1 84 ? -10.330 -10.828 6.581 1.00 91.00 84 ALA A O 1
ATOM 721 N N . LEU A 1 85 ? -8.745 -10.493 8.120 1.00 91.31 85 LEU A N 1
ATOM 722 C CA . LEU A 1 85 ? -8.116 -11.807 7.955 1.00 91.31 85 LEU A CA 1
ATOM 723 C C . LEU A 1 85 ? -9.062 -12.952 8.325 1.00 91.31 85 LEU A C 1
ATOM 725 O O . LEU A 1 85 ? -9.133 -13.949 7.612 1.00 91.31 85 LEU A O 1
ATOM 729 N N . LYS A 1 86 ? -9.882 -12.786 9.365 1.00 91.38 86 LYS A N 1
ATOM 730 C CA . LYS A 1 86 ? -10.926 -13.766 9.686 1.00 91.38 86 LYS A CA 1
ATOM 731 C C . LYS A 1 86 ? -11.967 -13.889 8.567 1.00 91.38 86 LYS A C 1
ATOM 733 O O . LYS A 1 86 ? -12.422 -14.990 8.269 1.00 91.38 86 LYS A O 1
ATOM 738 N N . LEU A 1 87 ? -12.336 -12.782 7.916 1.00 88.25 87 LEU A N 1
ATOM 739 C CA . LEU A 1 87 ? -13.209 -12.812 6.734 1.00 88.25 87 LEU A CA 1
ATOM 740 C C . LEU A 1 87 ? -12.522 -13.469 5.525 1.00 88.25 87 LEU A C 1
ATOM 742 O O . LEU A 1 87 ? -13.195 -14.144 4.742 1.00 88.25 87 LEU A O 1
ATOM 746 N N . LYS A 1 88 ? -11.202 -13.295 5.376 1.00 87.25 88 LYS A N 1
ATOM 747 C CA . LYS A 1 88 ? -10.385 -13.935 4.331 1.00 87.25 88 LYS A CA 1
ATOM 748 C C . LYS A 1 88 ? -10.405 -15.452 4.480 1.00 87.25 88 LYS A C 1
ATOM 750 O O . LYS A 1 88 ? -10.684 -16.145 3.508 1.00 87.25 88 LYS A O 1
ATOM 755 N N . GLU A 1 89 ? -10.198 -15.964 5.693 1.00 85.75 89 GLU A N 1
ATOM 756 C CA . GLU A 1 89 ? -10.261 -17.405 5.989 1.00 85.75 89 GLU A CA 1
ATOM 757 C C . GLU A 1 89 ? -11.629 -18.020 5.661 1.00 85.75 89 GLU A C 1
ATOM 759 O O . GLU A 1 89 ? -11.719 -19.182 5.274 1.00 85.75 89 GLU A O 1
ATOM 764 N N . GLN A 1 90 ? -12.697 -17.230 5.770 1.00 86.88 90 GLN A N 1
ATOM 765 C CA . GLN A 1 90 ? -14.061 -17.641 5.435 1.00 86.88 90 GLN A CA 1
ATOM 766 C C . GLN A 1 90 ? -14.395 -17.500 3.939 1.00 86.88 90 GLN A C 1
ATOM 768 O O . GLN A 1 90 ? -15.502 -17.841 3.531 1.00 86.88 90 GLN A O 1
ATOM 773 N N . GLY A 1 91 ? -13.478 -16.977 3.117 1.00 81.12 91 GLY A N 1
ATOM 774 C CA . GLY A 1 91 ? -13.709 -16.722 1.691 1.00 81.12 91 GLY A CA 1
ATOM 775 C C . GLY A 1 91 ? -14.670 -15.561 1.407 1.00 81.12 91 GLY A C 1
ATOM 776 O O . GLY A 1 91 ? -15.192 -15.448 0.301 1.00 81.12 91 GLY A O 1
ATOM 777 N N . HIS A 1 92 ? -14.927 -14.697 2.393 1.00 78.50 92 HIS A N 1
ATOM 778 C CA . HIS A 1 92 ? -15.892 -13.595 2.300 1.00 78.50 92 HIS A CA 1
ATOM 779 C C . HIS A 1 92 ? -15.249 -12.207 2.195 1.00 78.50 92 HIS A C 1
ATOM 781 O O . HIS A 1 92 ? -15.971 -11.201 2.177 1.00 78.50 92 HIS A O 1
ATOM 787 N N . LEU A 1 93 ? -13.917 -12.132 2.135 1.00 75.50 93 LEU A N 1
ATOM 788 C CA . LEU A 1 93 ? -13.205 -10.871 1.981 1.00 75.50 93 LEU A CA 1
ATOM 789 C C . LEU A 1 93 ? -13.294 -10.406 0.520 1.00 75.50 93 LEU A C 1
ATOM 791 O O . LEU A 1 93 ? -12.503 -10.793 -0.330 1.00 75.50 93 LEU A O 1
ATOM 795 N N . SER A 1 94 ? -14.315 -9.600 0.231 1.00 74.25 94 SER A N 1
ATOM 796 C CA . SER A 1 94 ? -14.501 -8.939 -1.063 1.00 74.25 94 SER A CA 1
ATOM 797 C C . SER A 1 94 ? -14.152 -7.451 -0.925 1.00 74.25 94 SER A C 1
ATOM 799 O O . SER A 1 94 ? -14.687 -6.794 -0.030 1.00 74.25 94 SER A O 1
ATOM 801 N N . PRO A 1 95 ? -13.295 -6.889 -1.795 1.00 76.00 95 PRO A N 1
ATOM 802 C CA . PRO A 1 95 ? -12.966 -5.457 -1.790 1.00 76.00 95 PRO A CA 1
ATOM 803 C C . PRO A 1 95 ? -14.204 -4.569 -1.959 1.00 76.00 95 PRO A C 1
ATOM 805 O O . PRO A 1 95 ? -14.313 -3.504 -1.355 1.00 76.00 95 PRO A O 1
ATOM 808 N N . GLU A 1 96 ? -15.177 -5.054 -2.729 1.00 75.06 96 GLU A N 1
ATOM 809 C CA . GLU A 1 96 ? -16.449 -4.384 -3.003 1.00 75.06 96 GLU A CA 1
ATOM 810 C C . GLU A 1 96 ? -17.239 -4.086 -1.722 1.00 75.06 96 GLU A C 1
ATOM 812 O O . GLU A 1 96 ? -17.848 -3.024 -1.600 1.00 75.06 96 GLU A O 1
ATOM 817 N N . ARG A 1 97 ? -17.173 -4.976 -0.722 1.00 75.00 97 ARG A N 1
ATOM 818 C CA . ARG A 1 97 ? -17.841 -4.786 0.576 1.00 75.00 97 ARG A CA 1
ATOM 819 C C . ARG A 1 97 ? -17.299 -3.604 1.371 1.00 75.00 97 ARG A C 1
ATOM 821 O O . ARG A 1 97 ? -18.003 -3.087 2.230 1.00 75.00 97 ARG A O 1
ATOM 828 N N . PHE A 1 98 ? -16.069 -3.196 1.088 1.00 74.69 98 PHE A N 1
ATOM 829 C CA . PHE A 1 98 ? -15.408 -2.066 1.730 1.00 74.69 98 PHE A CA 1
ATOM 830 C C . PHE A 1 98 ? -15.468 -0.793 0.877 1.00 74.69 98 PHE A C 1
ATOM 832 O O . PHE A 1 98 ? -14.781 0.176 1.178 1.00 74.69 98 PHE A O 1
ATOM 839 N N . GLY A 1 99 ? -16.264 -0.787 -0.200 1.00 73.12 99 GLY A N 1
ATOM 840 C CA . GLY A 1 99 ? -16.372 0.359 -1.104 1.00 73.12 99 GLY A CA 1
ATOM 841 C C . GLY A 1 99 ? -15.129 0.580 -1.971 1.00 73.12 99 GLY A C 1
ATOM 842 O O . GLY A 1 99 ? -15.005 1.628 -2.604 1.00 73.12 99 GLY A O 1
ATOM 843 N N . ILE A 1 100 ? -14.214 -0.394 -2.029 1.00 77.25 100 ILE A N 1
ATOM 844 C CA . ILE A 1 100 ? -12.996 -0.302 -2.833 1.00 77.25 100 ILE A CA 1
ATOM 845 C C . ILE A 1 100 ? -13.381 -0.530 -4.294 1.00 77.25 100 ILE A C 1
ATOM 847 O O . ILE A 1 100 ? -13.599 -1.660 -4.737 1.00 77.25 100 ILE A O 1
ATOM 851 N N . GLN A 1 101 ? -13.468 0.557 -5.059 1.00 69.88 101 GLN A N 1
ATOM 852 C CA . GLN A 1 101 ? -13.677 0.480 -6.500 1.00 69.88 101 GLN A CA 1
ATOM 853 C C . GLN A 1 101 ? -12.361 0.105 -7.177 1.00 69.88 101 GLN A C 1
ATOM 855 O O . GLN A 1 101 ? -11.473 0.938 -7.361 1.00 69.88 101 GLN A O 1
ATOM 860 N N . ARG A 1 102 ? -12.235 -1.161 -7.578 1.00 65.50 102 ARG A N 1
ATOM 861 C CA . ARG A 1 102 ? -11.167 -1.567 -8.491 1.00 65.50 102 ARG A CA 1
ATOM 862 C C . ARG A 1 102 ? -11.432 -0.906 -9.833 1.00 65.50 102 ARG A 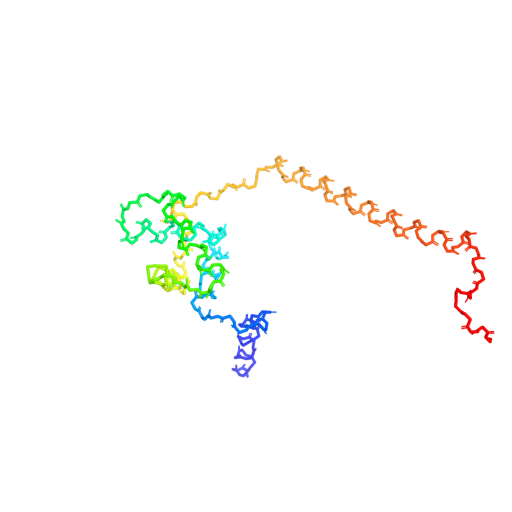C 1
ATOM 864 O O . ARG A 1 102 ? -12.419 -1.225 -10.488 1.00 65.50 102 ARG A O 1
ATOM 871 N N . SER A 1 103 ? -10.561 0.009 -10.242 1.00 66.94 103 SER A N 1
ATOM 872 C CA . SER A 1 103 ? -10.602 0.524 -11.608 1.00 66.94 103 SER A CA 1
ATOM 873 C C . SER A 1 103 ? -10.153 -0.604 -12.542 1.00 66.94 103 SER A C 1
ATOM 875 O O . SER A 1 103 ? -8.986 -1.006 -12.476 1.00 66.94 103 SER A O 1
ATOM 877 N N . PRO A 1 104 ? -11.046 -1.189 -13.364 1.00 70.62 104 PRO A N 1
ATOM 878 C CA . PRO A 1 104 ? -10.653 -2.279 -14.237 1.00 70.62 104 PRO A CA 1
ATOM 879 C C . PRO A 1 104 ? -9.645 -1.762 -15.265 1.00 70.62 104 PRO A C 1
ATOM 881 O O . PRO A 1 104 ? -9.769 -0.650 -15.789 1.00 70.62 104 PRO A O 1
ATOM 884 N N . ALA A 1 105 ? -8.648 -2.586 -15.587 1.00 67.94 105 ALA A N 1
ATOM 885 C CA . ALA A 1 105 ? -7.680 -2.245 -16.616 1.00 67.94 105 ALA A CA 1
ATOM 886 C C . ALA A 1 105 ? -8.410 -2.017 -17.948 1.00 67.94 105 ALA A C 1
ATOM 888 O O . ALA A 1 105 ? -8.925 -2.944 -18.572 1.00 67.94 105 ALA A O 1
ATOM 889 N N . THR A 1 106 ? -8.466 -0.762 -18.388 1.00 81.62 106 THR A N 1
ATOM 890 C CA . THR A 1 106 ? -9.111 -0.414 -19.655 1.00 81.62 106 THR A CA 1
ATOM 891 C C . THR A 1 106 ? -8.280 -0.978 -20.810 1.00 81.62 106 THR A C 1
ATOM 893 O O . THR A 1 106 ? -7.049 -0.937 -20.767 1.00 81.62 106 THR A O 1
ATOM 896 N N . ALA A 1 107 ? -8.908 -1.440 -21.895 1.00 76.94 107 ALA A N 1
ATOM 897 C CA . ALA A 1 107 ? -8.193 -1.970 -23.069 1.00 76.94 107 ALA A CA 1
ATOM 898 C C . ALA A 1 107 ? -7.131 -0.991 -23.634 1.00 76.94 107 ALA A C 1
ATOM 900 O O . ALA A 1 107 ? -6.071 -1.390 -24.128 1.00 76.94 107 ALA A O 1
ATOM 901 N N . ALA A 1 108 ? -7.372 0.316 -23.495 1.00 81.38 108 ALA A N 1
ATOM 902 C CA . ALA A 1 108 ? -6.417 1.365 -23.843 1.00 81.38 108 ALA A CA 1
ATOM 903 C C . ALA A 1 108 ? -5.158 1.370 -22.950 1.00 81.38 108 ALA A C 1
ATOM 905 O O . ALA A 1 108 ? -4.065 1.650 -23.437 1.00 81.38 108 ALA A O 1
ATOM 906 N N . MET A 1 109 ? -5.281 1.045 -21.659 1.00 81.06 109 MET A N 1
ATOM 907 C CA . MET A 1 109 ? -4.136 0.897 -20.752 1.00 81.06 109 MET A CA 1
ATOM 908 C C . MET A 1 109 ? -3.328 -0.353 -21.092 1.00 81.06 109 MET A C 1
ATOM 910 O O . MET A 1 109 ? -2.104 -0.286 -21.149 1.00 81.06 109 MET A O 1
ATOM 914 N N . VAL A 1 110 ? -4.007 -1.465 -21.393 1.00 87.06 110 VAL A N 1
ATOM 915 C CA . VAL A 1 110 ? -3.354 -2.734 -21.750 1.00 87.06 110 VAL A CA 1
ATOM 916 C C . VAL A 1 110 ? -2.533 -2.585 -23.030 1.00 87.06 110 VAL A C 1
ATOM 918 O O . VAL A 1 110 ? -1.356 -2.934 -23.058 1.00 87.06 110 VAL A O 1
ATOM 921 N N . SER A 1 111 ? -3.108 -1.994 -24.080 1.00 87.25 111 SER A N 1
ATOM 922 C CA . SER A 1 111 ? -2.393 -1.786 -25.349 1.00 87.25 111 SER A CA 1
ATOM 923 C C . SER A 1 111 ? -1.186 -0.851 -25.210 1.00 87.25 111 SER A C 1
ATOM 925 O O . SER A 1 111 ? -0.132 -1.125 -25.785 1.00 87.25 111 SER A O 1
ATOM 927 N N . LYS A 1 112 ? -1.297 0.224 -24.417 1.00 90.38 112 LYS A N 1
ATOM 928 C CA . LYS A 1 112 ? -0.155 1.092 -24.085 1.00 90.38 112 LYS A CA 1
ATOM 929 C C . LYS A 1 112 ? 0.915 0.331 -23.300 1.00 90.38 112 LYS A C 1
ATOM 931 O O . LYS A 1 112 ? 2.086 0.421 -23.654 1.00 90.38 112 LYS A O 1
ATOM 936 N N . GLY A 1 113 ? 0.515 -0.453 -22.298 1.00 89.62 113 GLY A N 1
ATOM 937 C CA . GLY A 1 113 ? 1.420 -1.283 -21.501 1.00 89.62 113 GLY A CA 1
ATOM 938 C C . GLY A 1 113 ? 2.212 -2.269 -22.358 1.00 89.62 113 GLY A C 1
ATOM 939 O O . GLY A 1 113 ? 3.435 -2.314 -22.262 1.00 89.62 113 GLY A O 1
ATOM 940 N N . ILE A 1 114 ? 1.539 -2.978 -23.272 1.00 94.81 114 ILE A N 1
ATOM 941 C CA . ILE A 1 114 ? 2.189 -3.908 -24.209 1.00 94.81 114 ILE A CA 1
ATOM 942 C C . ILE A 1 114 ? 3.200 -3.173 -25.095 1.00 94.81 114 ILE A C 1
ATOM 944 O O . ILE A 1 114 ? 4.315 -3.656 -25.271 1.00 94.81 114 ILE A O 1
ATOM 948 N N . ARG A 1 115 ? 2.856 -1.992 -25.627 1.00 93.44 115 ARG A N 1
ATOM 949 C CA . ARG A 1 115 ? 3.785 -1.202 -26.455 1.00 93.44 115 ARG A CA 1
ATOM 950 C C . ARG A 1 115 ? 5.055 -0.836 -25.691 1.00 93.44 115 ARG A C 1
ATOM 952 O O . ARG A 1 115 ? 6.145 -1.047 -26.212 1.00 93.44 115 ARG A O 1
ATOM 959 N N . PHE A 1 116 ? 4.929 -0.330 -24.465 1.00 94.88 116 PHE A N 1
ATOM 960 C CA . PHE A 1 116 ? 6.093 -0.000 -23.640 1.00 94.88 116 PHE A CA 1
ATOM 961 C C . PHE A 1 116 ? 6.910 -1.239 -23.268 1.00 94.88 116 PHE A C 1
ATOM 963 O O . PHE A 1 116 ? 8.135 -1.186 -23.329 1.00 94.88 116 PHE A O 1
ATOM 970 N N . ALA A 1 117 ? 6.256 -2.360 -22.954 1.00 94.94 117 ALA A N 1
ATOM 971 C CA . ALA A 1 117 ? 6.937 -3.619 -22.670 1.00 94.94 117 ALA A CA 1
ATOM 972 C C . ALA A 1 117 ? 7.758 -4.106 -23.874 1.00 94.94 117 ALA A C 1
ATOM 974 O O . ALA A 1 117 ? 8.929 -4.446 -23.719 1.00 94.94 117 ALA A O 1
ATOM 975 N N . VAL A 1 118 ? 7.183 -4.070 -25.083 1.00 97.31 118 VAL A N 1
ATOM 976 C CA . VAL A 1 118 ? 7.899 -4.418 -26.320 1.00 97.31 118 VAL A CA 1
ATOM 977 C C . VAL A 1 118 ? 9.085 -3.480 -26.537 1.00 97.31 118 VAL A C 1
ATOM 979 O O . VAL A 1 118 ? 10.187 -3.963 -26.772 1.00 97.31 118 VAL A O 1
ATOM 982 N N . ILE A 1 119 ? 8.901 -2.162 -26.392 1.00 97.19 119 ILE A N 1
ATOM 983 C CA . ILE A 1 119 ? 9.997 -1.188 -26.522 1.00 97.19 119 ILE A CA 1
ATOM 984 C C . ILE A 1 119 ? 11.128 -1.514 -25.536 1.00 97.19 119 ILE A C 1
ATOM 986 O O . ILE A 1 119 ? 12.280 -1.625 -25.948 1.00 97.19 119 ILE A O 1
ATOM 990 N N . LEU A 1 120 ? 10.814 -1.748 -24.262 1.00 96.88 120 LEU A N 1
ATOM 991 C CA . LEU A 1 120 ? 11.810 -2.052 -23.232 1.00 96.88 120 LEU A CA 1
ATOM 992 C C . LEU A 1 120 ? 12.582 -3.339 -23.556 1.00 96.88 120 LEU A C 1
ATOM 994 O O . LEU A 1 120 ? 13.812 -3.340 -23.524 1.00 96.88 120 LEU A O 1
ATOM 998 N N . VAL A 1 121 ? 11.879 -4.406 -23.950 1.00 97.69 121 VAL A N 1
ATOM 999 C CA . VAL A 1 121 ? 12.507 -5.672 -24.362 1.00 97.69 121 VAL A CA 1
ATOM 1000 C C . VAL A 1 121 ? 13.400 -5.466 -25.583 1.00 97.69 121 VAL A C 1
ATOM 1002 O O . VAL A 1 121 ? 14.530 -5.946 -25.595 1.00 97.69 121 VAL A O 1
ATOM 1005 N N . THR A 1 122 ? 12.941 -4.724 -26.594 1.00 97.56 122 THR A N 1
ATOM 1006 C CA . THR A 1 122 ? 13.751 -4.461 -27.793 1.00 97.56 122 THR A CA 1
ATOM 1007 C C . THR A 1 122 ? 15.015 -3.674 -27.467 1.00 97.56 122 THR A C 1
ATOM 1009 O O . THR A 1 122 ? 16.088 -4.054 -27.924 1.00 97.56 122 THR A O 1
ATOM 1012 N N . VAL A 1 123 ? 14.929 -2.642 -26.621 1.00 97.75 123 VAL A N 1
ATOM 1013 C CA . VAL A 1 123 ? 16.093 -1.867 -26.168 1.00 97.75 123 VAL A CA 1
ATOM 1014 C C . VAL A 1 123 ? 17.075 -2.758 -25.410 1.00 97.75 123 VAL A C 1
ATOM 1016 O O . VAL A 1 123 ? 18.272 -2.714 -25.689 1.00 97.75 123 VAL A O 1
ATOM 1019 N N . LEU A 1 124 ? 16.581 -3.611 -24.507 1.00 97.31 124 LEU A N 1
ATOM 1020 C CA . LEU A 1 124 ? 17.412 -4.545 -23.748 1.00 97.31 124 LEU A CA 1
ATOM 1021 C C . LEU A 1 124 ? 18.145 -5.529 -24.672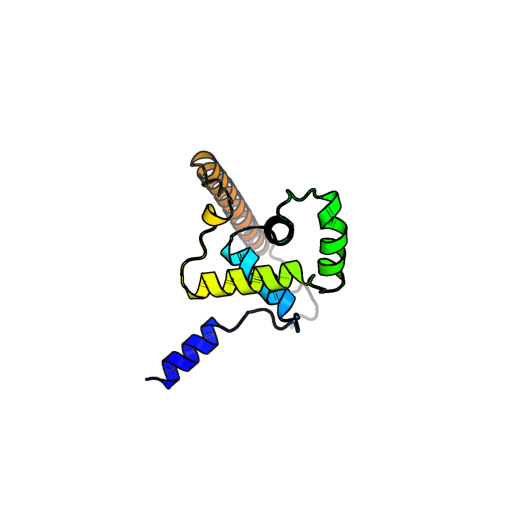 1.00 97.31 124 LEU A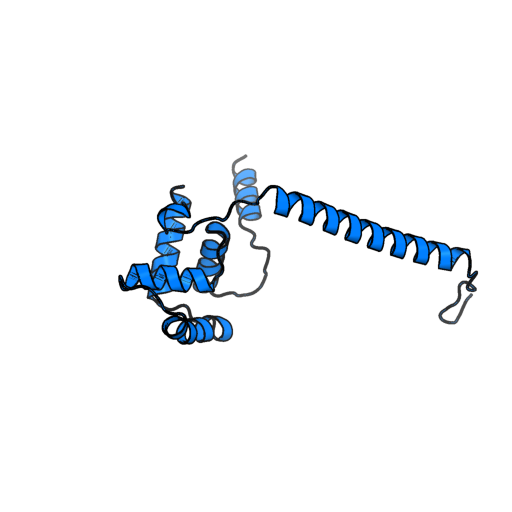 C 1
ATOM 1023 O O . LEU A 1 124 ? 19.352 -5.725 -24.537 1.00 97.31 124 LEU A O 1
ATOM 1027 N N . VAL A 1 125 ? 17.436 -6.112 -25.642 1.00 97.56 125 VAL A N 1
ATOM 1028 C CA . VAL A 1 125 ? 18.017 -7.040 -26.623 1.00 97.56 125 VAL A CA 1
ATOM 1029 C C . VAL A 1 125 ? 19.058 -6.336 -27.489 1.00 97.56 125 VAL A C 1
ATOM 1031 O O . VAL A 1 125 ? 20.152 -6.865 -27.663 1.00 97.56 125 VAL A O 1
ATOM 1034 N N . VAL A 1 126 ? 18.762 -5.134 -27.990 1.00 97.50 126 VAL A N 1
ATOM 1035 C CA . VAL A 1 126 ? 19.712 -4.342 -28.785 1.00 97.50 126 VAL A CA 1
ATOM 1036 C C . VAL A 1 126 ? 20.973 -4.043 -27.978 1.00 97.50 126 VAL A C 1
ATOM 1038 O O . VAL A 1 126 ? 22.071 -4.230 -28.496 1.00 97.50 126 VAL A O 1
ATOM 1041 N N . MET A 1 127 ? 20.847 -3.659 -26.704 1.00 96.31 127 MET A N 1
ATOM 1042 C CA . MET A 1 127 ? 22.005 -3.436 -25.833 1.00 96.31 127 MET A CA 1
ATOM 1043 C C . MET A 1 127 ? 22.868 -4.695 -25.686 1.00 96.31 127 MET A C 1
ATOM 1045 O O . MET A 1 127 ? 24.090 -4.620 -25.794 1.00 96.31 127 MET A O 1
ATOM 1049 N N . ILE A 1 128 ? 22.240 -5.856 -25.478 1.00 95.69 128 ILE A N 1
ATOM 1050 C CA . ILE A 1 128 ? 22.943 -7.140 -25.352 1.00 95.69 128 ILE A CA 1
ATOM 1051 C C . ILE A 1 128 ? 23.652 -7.503 -26.662 1.00 95.69 128 ILE A C 1
ATOM 1053 O O . ILE A 1 128 ? 24.808 -7.921 -26.637 1.00 95.69 128 ILE A O 1
ATOM 1057 N N . VAL A 1 129 ? 22.991 -7.327 -27.808 1.00 95.38 129 VAL A N 1
ATOM 1058 C CA . VAL A 1 129 ? 23.575 -7.618 -29.125 1.00 95.38 129 VAL A CA 1
ATOM 1059 C C . VAL A 1 129 ? 24.743 -6.682 -29.423 1.00 95.38 129 VAL A C 1
ATOM 1061 O O . VAL A 1 129 ? 25.793 -7.156 -29.843 1.00 95.38 129 VAL A O 1
ATOM 1064 N N . LEU A 1 130 ? 24.610 -5.381 -29.151 1.00 92.44 130 LEU A N 1
ATOM 1065 C CA . LEU A 1 130 ? 25.699 -4.414 -29.321 1.00 92.44 130 LEU A CA 1
ATOM 1066 C C . LEU A 1 130 ? 26.901 -4.740 -28.429 1.00 92.44 130 LEU A C 1
ATOM 1068 O O . LEU A 1 130 ? 28.034 -4.633 -28.885 1.00 92.44 130 LEU A O 1
ATOM 1072 N N . ALA A 1 131 ? 26.669 -5.183 -27.191 1.00 89.44 131 ALA A N 1
ATOM 1073 C CA . ALA A 1 131 ? 27.738 -5.617 -26.294 1.00 89.44 131 ALA A CA 1
ATOM 1074 C C . ALA A 1 131 ? 28.451 -6.891 -26.783 1.00 89.44 131 ALA A C 1
ATOM 1076 O O . ALA A 1 131 ? 29.643 -7.057 -26.553 1.00 89.44 131 ALA A O 1
ATOM 1077 N N . ARG A 1 132 ? 27.745 -7.804 -27.461 1.00 88.00 132 ARG A N 1
ATOM 1078 C CA . ARG A 1 132 ? 28.370 -8.977 -28.096 1.00 88.00 132 ARG A CA 1
ATOM 1079 C C . ARG A 1 132 ? 29.170 -8.576 -29.328 1.00 88.00 132 ARG A C 1
ATOM 1081 O O . ARG A 1 132 ? 30.336 -8.931 -29.446 1.00 88.00 132 ARG A O 1
ATOM 1088 N N . LEU A 1 133 ? 28.559 -7.767 -30.188 1.00 87.88 133 LEU A N 1
ATOM 1089 C CA . LEU A 1 133 ? 29.178 -7.264 -31.406 1.00 87.88 133 LEU A CA 1
ATOM 1090 C C . LEU A 1 133 ? 30.442 -6.448 -31.104 1.00 87.88 133 LEU A C 1
ATOM 1092 O O . LEU A 1 133 ? 31.406 -6.530 -31.855 1.00 87.88 133 LEU A O 1
ATOM 1096 N N . SER A 1 134 ? 30.467 -5.680 -30.009 1.00 83.44 134 SER A N 1
ATOM 1097 C CA . SER A 1 134 ? 31.656 -4.921 -29.618 1.00 83.44 134 SER A CA 1
ATOM 1098 C C . SER A 1 134 ? 32.824 -5.825 -29.222 1.00 83.44 134 SER A C 1
ATOM 1100 O O . SER A 1 134 ? 33.948 -5.495 -29.575 1.00 83.44 134 SER A O 1
ATOM 1102 N N . VAL A 1 135 ? 32.582 -6.968 -28.571 1.00 81.38 135 VAL A N 1
ATOM 1103 C CA . VAL A 1 135 ? 33.624 -7.967 -28.257 1.00 81.38 135 VAL A CA 1
ATOM 1104 C C . VAL A 1 135 ? 34.168 -8.633 -29.522 1.00 81.38 135 VAL A C 1
ATOM 1106 O O . VAL A 1 135 ? 35.360 -8.917 -29.599 1.00 81.38 135 VAL A O 1
ATOM 1109 N N . ASP A 1 136 ? 33.312 -8.872 -30.514 1.00 77.75 136 ASP A N 1
ATOM 1110 C CA . ASP A 1 136 ? 33.723 -9.520 -31.762 1.00 77.75 136 ASP A CA 1
ATOM 1111 C C . ASP A 1 136 ? 34.444 -8.545 -32.717 1.00 77.75 136 ASP A C 1
ATOM 1113 O O . ASP A 1 136 ? 35.413 -8.923 -33.375 1.00 77.75 136 ASP A O 1
ATOM 1117 N N . LEU A 1 137 ? 33.997 -7.281 -32.790 1.00 73.12 137 LEU A N 1
ATOM 1118 C CA . LEU A 1 137 ? 34.582 -6.236 -33.646 1.00 73.12 137 LEU A CA 1
ATOM 1119 C C . LEU A 1 137 ? 35.853 -5.631 -33.053 1.00 73.12 137 LEU A C 1
ATOM 1121 O O . LEU A 1 137 ? 36.852 -5.469 -33.756 1.00 73.12 137 LEU A O 1
ATOM 1125 N N . TYR A 1 138 ? 35.824 -5.276 -31.769 1.00 66.19 138 TYR A N 1
ATOM 1126 C CA . TYR A 1 138 ? 37.032 -4.910 -31.053 1.00 66.19 138 TYR A CA 1
ATOM 1127 C C . TYR A 1 138 ? 37.634 -6.201 -30.534 1.00 66.19 138 TYR A C 1
ATOM 1129 O O . TYR A 1 138 ? 37.284 -6.669 -29.455 1.00 66.19 138 TYR A O 1
ATOM 1137 N N . SER A 1 139 ? 38.561 -6.758 -31.315 1.00 60.88 139 SER A N 1
ATOM 1138 C CA . SER A 1 139 ? 39.480 -7.806 -30.879 1.00 60.88 139 SER A CA 1
ATOM 1139 C C . SER A 1 139 ? 40.360 -7.246 -29.751 1.00 60.88 139 SER A C 1
ATOM 1141 O O . SER A 1 139 ? 41.536 -6.934 -29.937 1.00 60.88 139 SER A O 1
ATOM 1143 N N . TYR A 1 140 ? 39.770 -7.015 -28.576 1.00 59.03 140 TYR A N 1
ATOM 1144 C CA . TYR A 1 140 ? 40.517 -6.727 -27.371 1.00 59.03 140 TYR A CA 1
ATOM 1145 C C . TYR A 1 140 ? 41.420 -7.943 -27.169 1.00 59.03 140 TYR A C 1
ATOM 1147 O O . TYR A 1 140 ? 40.910 -9.071 -27.115 1.00 59.03 140 TYR A O 1
ATOM 1155 N N . PRO A 1 141 ? 42.752 -7.768 -27.082 1.00 59.66 141 PRO A N 1
ATOM 1156 C CA . PRO A 1 141 ? 43.599 -8.860 -26.633 1.00 59.66 141 PRO A CA 1
ATOM 1157 C C . PRO A 1 141 ? 42.998 -9.358 -25.318 1.00 59.66 141 PRO A C 1
ATOM 1159 O O . PRO A 1 141 ? 42.516 -8.547 -24.527 1.00 59.66 141 PRO A O 1
ATOM 1162 N N . ARG A 1 142 ? 42.960 -10.681 -25.120 1.00 59.06 142 ARG A N 1
ATOM 1163 C CA . ARG A 1 142 ? 42.274 -11.406 -24.025 1.00 59.06 142 ARG A CA 1
ATOM 1164 C C . ARG A 1 142 ? 42.756 -11.062 -22.595 1.00 59.06 142 ARG A C 1
ATOM 1166 O O . ARG A 1 142 ? 42.632 -11.865 -21.680 1.00 59.06 142 ARG A O 1
ATOM 1173 N N . CYS A 1 143 ? 43.309 -9.877 -22.396 1.00 61.69 143 CYS A N 1
ATOM 1174 C CA . CYS A 1 143 ? 44.121 -9.436 -21.288 1.00 61.69 143 CYS A CA 1
ATOM 1175 C C . CYS A 1 143 ? 43.718 -8.014 -20.894 1.00 61.69 143 CYS A C 1
ATOM 1177 O O . CYS A 1 143 ? 44.432 -7.058 -21.188 1.00 61.69 143 CYS A O 1
ATOM 1179 N N . MET A 1 144 ? 42.562 -7.861 -20.242 1.00 65.75 144 MET A N 1
ATOM 1180 C CA . MET A 1 144 ? 42.205 -6.583 -19.612 1.00 65.75 144 MET A CA 1
ATOM 1181 C C . MET A 1 144 ? 42.830 -6.427 -18.211 1.00 65.75 144 MET A C 1
ATOM 1183 O O . MET A 1 144 ? 42.970 -5.306 -17.734 1.00 65.75 144 MET A O 1
ATOM 1187 N N . PHE A 1 145 ? 43.283 -7.524 -17.585 1.00 51.81 145 PHE A N 1
ATOM 1188 C CA . PHE A 1 145 ? 44.036 -7.522 -16.324 1.00 51.81 145 PHE A CA 1
ATOM 1189 C C . PHE A 1 145 ? 45.287 -8.421 -16.429 1.00 51.81 145 PHE A C 1
ATOM 1191 O O . PHE A 1 145 ? 45.159 -9.551 -16.903 1.00 51.81 145 PHE A O 1
ATOM 1198 N N . PRO A 1 146 ? 46.487 -7.954 -16.022 1.00 65.12 146 PRO A N 1
ATOM 1199 C CA . PRO A 1 146 ? 47.717 -8.754 -16.048 1.00 65.12 146 PRO A CA 1
ATOM 1200 C C . PRO A 1 146 ? 47.880 -9.661 -14.803 1.00 65.12 146 PRO A C 1
ATOM 1202 O O . PRO A 1 146 ? 47.339 -9.324 -13.747 1.00 65.12 146 PRO A O 1
ATOM 1205 N N . PRO A 1 147 ? 48.680 -10.753 -14.874 1.00 53.38 147 PRO A N 1
ATOM 1206 C CA . PRO A 1 147 ? 49.462 -11.216 -16.021 1.00 53.38 147 PRO A CA 1
ATOM 1207 C C . PRO A 1 147 ? 48.713 -12.262 -16.857 1.00 53.38 147 PRO A C 1
ATOM 1209 O O . PRO A 1 147 ? 47.974 -13.095 -16.337 1.00 53.38 147 PRO A O 1
ATOM 1212 N N . CYS A 1 148 ? 48.962 -12.229 -18.162 1.00 66.19 148 CYS A N 1
ATOM 1213 C CA . CYS A 1 148 ? 48.544 -13.270 -19.088 1.00 66.19 148 CYS A CA 1
ATOM 1214 C C . CYS A 1 148 ? 49.682 -14.268 -19.259 1.00 66.19 148 CYS A C 1
ATOM 1216 O O . CYS A 1 148 ? 50.773 -13.877 -19.677 1.00 66.19 148 CYS A O 1
ATOM 1218 N N . TYR A 1 149 ? 49.411 -15.522 -18.913 1.00 61.62 149 TYR A N 1
ATOM 1219 C CA . TYR A 1 149 ? 50.228 -16.673 -19.281 1.00 61.62 149 TYR A CA 1
ATOM 1220 C C . TYR A 1 149 ? 49.553 -17.413 -20.432 1.00 61.62 149 TYR A C 1
ATOM 1222 O O . TYR A 1 149 ? 48.301 -17.487 -20.417 1.00 61.62 149 TYR A O 1
#